Protein AF-A0A4S0JSN6-F1 (afdb_monomer)

Radius of gyration: 21.87 Å; Cα contacts (8 Å, |Δi|>4): 58; chains: 1; bounding box: 54×37×59 Å

Foldseek 3Di:
DDDDDDDPDDDDPPPVVVVVVVVVVVVVCVVVVVVPPVPDDDDDPDAQEEEDEEAPDDPVVVVVVVCCCVPPVRHHYHYQHADPDDPCGVVSPD

Secondary structure (DSSP, 8-state):
-------S----TTHHHHHHHHHHHHHHHHHTTTT-GGGPPPPPSS--EEEEEE-TT-HHHHHHHHHHHHH-TT-EEEEEE---SSTTHHHH--

Solvent-accessible surface area (backbone atoms only — not comparable to full-atom values): 6111 Å² total; per-residue (Å²): 134,89,82,82,87,82,80,92,78,88,74,68,89,58,56,65,57,54,51,50,54,49,52,54,51,49,53,50,44,48,74,71,47,73,72,43,71,86,76,57,74,84,79,68,96,71,77,59,66,46,80,46,77,38,48,83,83,50,68,65,55,55,52,51,53,52,50,39,53,73,76,45,66,83,49,44,71,46,79,45,68,22,55,84,63,68,93,66,14,72,81,49,71,124

Structure (mmCIF, N/CA/C/O backbone):
data_AF-A0A4S0JSN6-F1
#
_entry.id   AF-A0A4S0JSN6-F1
#
loop_
_atom_site.group_PDB
_atom_site.id
_atom_site.type_symbol
_atom_site.label_atom_id
_atom_site.label_alt_id
_atom_site.label_comp_id
_atom_site.label_asym_id
_atom_site.label_entity_id
_atom_site.label_seq_id
_atom_site.pdbx_PDB_ins_code
_atom_site.Cartn_x
_atom_site.Cartn_y
_atom_site.Cartn_z
_atom_site.occupancy
_atom_site.B_iso_or_equiv
_atom_site.auth_seq_id
_atom_site.auth_comp_id
_atom_site.auth_asym_id
_atom_site.auth_atom_id
_atom_site.pdbx_PDB_model_num
ATOM 1 N N . GLY A 1 1 ? 35.065 25.172 -42.742 1.00 48.53 1 GLY A N 1
ATOM 2 C CA . GLY A 1 1 ? 34.201 24.039 -43.101 1.00 48.53 1 GLY A CA 1
ATOM 3 C C . GLY A 1 1 ? 33.002 24.113 -42.202 1.00 48.53 1 GLY A C 1
ATOM 4 O O . GLY A 1 1 ? 33.189 24.053 -40.995 1.00 48.53 1 GLY A O 1
ATOM 5 N N . GLU A 1 2 ? 31.828 24.359 -42.765 1.00 36.06 2 GLU A N 1
ATOM 6 C CA . GLU A 1 2 ? 30.588 24.415 -41.995 1.00 36.06 2 GLU A CA 1
ATOM 7 C C . GLU A 1 2 ? 30.005 23.009 -41.900 1.00 36.06 2 GLU A C 1
ATOM 9 O O . GLU A 1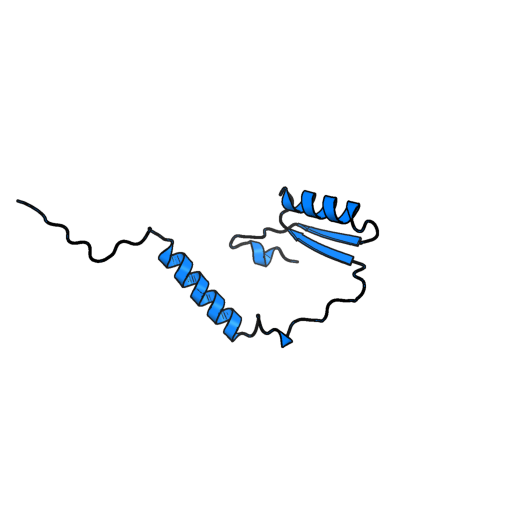 2 ? 29.785 22.348 -42.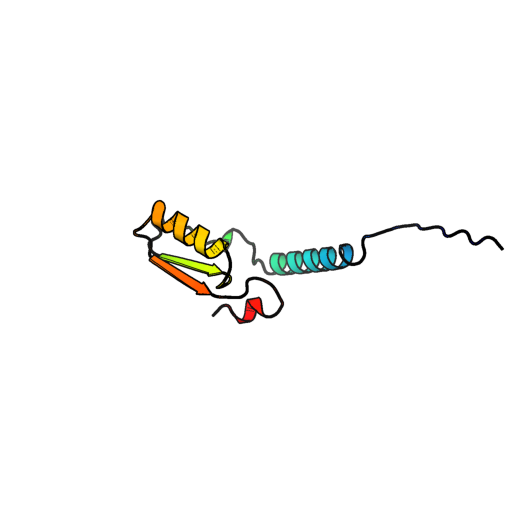913 1.00 36.06 2 GLU A O 1
ATOM 14 N N . TYR A 1 3 ? 29.808 22.542 -40.672 1.00 39.84 3 TYR A N 1
ATOM 15 C CA . TYR A 1 3 ? 29.034 21.342 -40.400 1.00 39.84 3 TYR A CA 1
ATOM 16 C C . TYR A 1 3 ? 27.603 21.773 -40.118 1.00 39.84 3 TYR A C 1
ATOM 18 O O . TYR A 1 3 ? 27.365 22.578 -39.218 1.00 39.84 3 TYR A O 1
ATOM 26 N N . GLN A 1 4 ? 26.657 21.221 -40.869 1.00 47.16 4 GLN A N 1
ATOM 27 C CA . GLN A 1 4 ? 25.239 21.386 -40.599 1.00 47.16 4 GLN A CA 1
ATOM 28 C C . GLN A 1 4 ? 24.729 20.084 -39.981 1.00 47.16 4 GLN A C 1
ATOM 30 O O . GLN A 1 4 ? 24.737 19.037 -40.625 1.00 47.16 4 GLN A O 1
ATOM 35 N N . MET A 1 5 ? 24.341 20.137 -38.706 1.00 55.41 5 MET A N 1
ATOM 36 C CA . MET A 1 5 ? 23.660 19.022 -38.050 1.00 55.41 5 MET A CA 1
ATOM 37 C C . MET A 1 5 ? 22.163 19.139 -38.330 1.00 55.41 5 MET A C 1
ATOM 39 O O . MET A 1 5 ? 21.540 20.137 -37.972 1.00 55.41 5 MET A O 1
ATOM 43 N N . VAL A 1 6 ? 21.600 18.118 -38.973 1.00 58.66 6 VAL A N 1
ATOM 44 C CA . VAL A 1 6 ? 20.154 17.945 -39.143 1.00 58.66 6 VAL A CA 1
ATOM 45 C C . VAL A 1 6 ? 19.707 16.922 -38.101 1.00 58.66 6 VAL A C 1
ATOM 47 O O . VAL A 1 6 ? 20.224 15.807 -38.067 1.00 58.66 6 VAL A O 1
ATOM 50 N N . LEU A 1 7 ? 18.818 17.334 -37.200 1.00 59.94 7 LEU A N 1
ATOM 51 C CA . LEU A 1 7 ? 18.251 16.492 -36.147 1.00 59.94 7 LEU A CA 1
ATOM 52 C C . LEU A 1 7 ? 16.808 16.155 -36.529 1.00 59.94 7 LEU A C 1
ATOM 54 O O . LEU A 1 7 ? 15.959 17.042 -36.517 1.00 59.94 7 LEU A O 1
ATOM 58 N N . ASP A 1 8 ? 16.538 14.888 -36.847 1.00 60.62 8 ASP A N 1
ATOM 59 C CA . ASP A 1 8 ? 15.196 14.436 -37.249 1.00 60.62 8 ASP A CA 1
ATOM 60 C C . ASP A 1 8 ? 14.267 14.165 -36.049 1.00 60.62 8 ASP A C 1
ATOM 62 O O . ASP A 1 8 ? 13.048 14.252 -36.181 1.00 60.62 8 ASP A O 1
ATOM 66 N N . HIS A 1 9 ? 14.817 13.859 -34.863 1.00 55.28 9 HIS A N 1
ATOM 67 C CA . HIS A 1 9 ? 14.040 13.647 -33.636 1.00 55.28 9 HIS A CA 1
ATOM 68 C C . HIS A 1 9 ? 14.897 13.880 -32.384 1.00 55.28 9 HIS A C 1
ATOM 70 O O . HIS A 1 9 ? 16.007 13.360 -32.272 1.00 55.28 9 HIS A O 1
ATOM 76 N N . MET A 1 10 ? 14.367 14.632 -31.417 1.00 60.22 10 MET A N 1
ATOM 77 C CA . MET A 1 10 ? 14.900 14.719 -30.052 1.00 60.22 10 MET A CA 1
ATOM 78 C C . MET A 1 10 ? 13.918 14.050 -29.085 1.00 60.22 10 MET A C 1
ATOM 80 O O . MET A 1 10 ? 12.728 14.344 -29.135 1.00 60.22 10 MET A O 1
ATOM 84 N N . GLU A 1 11 ? 14.405 13.158 -28.228 1.00 58.56 11 GLU A N 1
ATOM 85 C CA . GLU A 1 11 ? 13.687 12.658 -27.047 1.00 58.56 11 GLU A CA 1
ATOM 86 C C . GLU A 1 11 ? 14.529 12.954 -25.804 1.00 58.56 11 GLU A C 1
ATOM 88 O O . GLU A 1 11 ? 15.764 12.938 -25.865 1.00 58.56 11 GLU A O 1
ATOM 93 N N . GLU A 1 12 ? 13.874 13.209 -24.670 1.00 57.91 12 GLU A N 1
ATOM 94 C CA . GLU A 1 12 ? 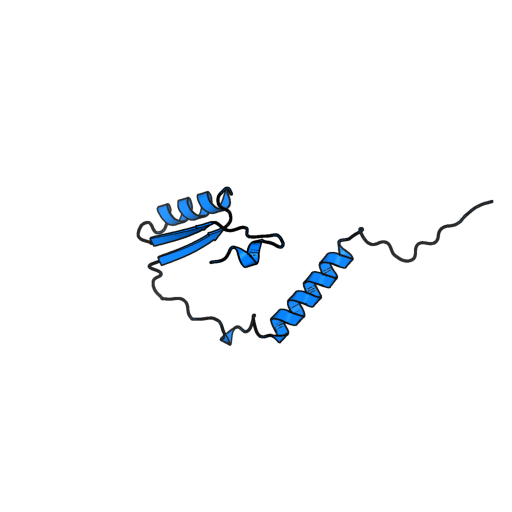14.568 13.320 -23.389 1.00 57.91 12 GLU A CA 1
ATOM 95 C C . GLU A 1 12 ? 15.240 11.984 -23.049 1.00 57.91 12 GLU A C 1
ATOM 97 O O . GLU A 1 12 ? 14.621 10.915 -23.064 1.00 57.91 12 GLU A O 1
ATOM 102 N N . ALA A 1 13 ? 16.547 12.038 -22.784 1.00 58.47 13 ALA A N 1
ATOM 103 C CA . ALA A 1 13 ? 17.363 10.852 -22.582 1.00 58.47 13 ALA A CA 1
ATOM 104 C C . ALA A 1 13 ? 16.795 9.976 -21.449 1.00 58.47 13 ALA A C 1
ATOM 106 O O . ALA A 1 13 ? 16.813 10.351 -20.281 1.00 58.47 13 ALA A O 1
ATOM 107 N N . GLY A 1 14 ? 16.321 8.780 -21.803 1.00 61.97 14 GLY A N 1
ATOM 108 C CA . GLY A 1 14 ? 15.901 7.747 -20.852 1.00 61.97 14 GLY A CA 1
ATOM 109 C C . GLY A 1 14 ? 14.400 7.681 -20.559 1.00 61.97 14 GLY A C 1
ATOM 110 O O . GLY A 1 14 ? 13.923 6.590 -20.239 1.00 61.97 14 GLY A O 1
ATOM 111 N N . GLU A 1 15 ? 13.628 8.757 -20.744 1.00 70.44 15 GLU A N 1
ATOM 112 C CA . GLU A 1 15 ? 12.183 8.722 -20.467 1.00 70.44 15 GLU A CA 1
ATOM 113 C C . GLU A 1 15 ? 11.442 7.818 -21.463 1.00 70.44 15 GLU A C 1
ATOM 115 O O . GLU A 1 15 ? 10.650 6.965 -21.056 1.00 70.44 15 GLU A O 1
ATOM 120 N N . GLY A 1 16 ? 11.783 7.896 -22.754 1.00 80.75 16 GLY A N 1
ATOM 121 C CA . GLY A 1 16 ? 11.215 7.020 -23.785 1.00 80.75 16 GLY A CA 1
ATOM 122 C C . GLY A 1 16 ? 11.544 5.535 -23.570 1.00 80.75 16 GLY A C 1
ATOM 123 O O . GLY A 1 16 ? 10.717 4.659 -23.827 1.00 80.75 16 GLY A O 1
ATOM 124 N N . ALA A 1 17 ? 12.731 5.214 -23.043 1.00 83.56 17 ALA A N 1
ATOM 125 C CA . ALA A 1 17 ? 13.113 3.833 -22.728 1.00 83.56 17 ALA A CA 1
ATOM 126 C C . ALA A 1 17 ? 12.347 3.288 -21.511 1.00 83.56 17 ALA A C 1
ATOM 128 O O . ALA A 1 17 ? 11.811 2.181 -21.571 1.00 83.56 17 ALA A O 1
ATOM 129 N N . LEU A 1 18 ? 12.243 4.077 -20.437 1.00 83.50 18 LEU A N 1
ATOM 130 C CA . LEU A 1 18 ? 11.472 3.713 -19.245 1.00 83.50 18 LEU A CA 1
ATOM 131 C C . LEU A 1 18 ? 9.980 3.582 -19.557 1.00 83.50 18 LEU A C 1
ATOM 133 O O . LEU A 1 18 ? 9.342 2.630 -19.110 1.00 83.50 18 LEU A O 1
ATOM 137 N N . ARG A 1 19 ? 9.432 4.497 -20.363 1.00 87.31 19 ARG A N 1
ATOM 138 C CA . ARG A 1 19 ? 8.039 4.447 -20.810 1.00 87.31 19 ARG A CA 1
ATOM 139 C C . ARG A 1 19 ? 7.757 3.179 -21.607 1.00 87.31 19 ARG A C 1
ATOM 141 O O . ARG A 1 19 ? 6.782 2.499 -21.305 1.00 87.31 19 ARG A O 1
ATOM 148 N N . ARG A 1 20 ? 8.613 2.832 -22.574 1.00 89.62 20 ARG A N 1
ATOM 149 C CA . ARG A 1 20 ? 8.467 1.591 -23.355 1.00 89.62 20 ARG A CA 1
ATOM 150 C C . ARG A 1 20 ? 8.505 0.350 -22.466 1.00 89.62 20 ARG A C 1
ATOM 152 O O . ARG A 1 20 ? 7.593 -0.464 -22.544 1.00 89.62 20 ARG A O 1
ATOM 159 N N . ALA A 1 21 ? 9.485 0.253 -21.566 1.00 89.88 21 ALA A N 1
ATOM 160 C CA . ALA A 1 21 ? 9.582 -0.866 -20.629 1.00 89.88 21 ALA A CA 1
ATOM 161 C C . ALA A 1 21 ? 8.350 -0.974 -19.708 1.00 89.88 21 ALA A C 1
ATOM 163 O O . ALA A 1 21 ? 7.892 -2.074 -19.399 1.00 89.88 21 ALA A O 1
ATOM 164 N N . PHE A 1 22 ? 7.793 0.163 -19.282 1.00 90.50 22 PHE A N 1
ATOM 165 C CA . PHE A 1 22 ? 6.567 0.204 -18.488 1.00 90.50 22 PHE A CA 1
ATOM 166 C C . PHE A 1 22 ? 5.348 -0.303 -19.271 1.00 90.50 22 PHE A C 1
ATOM 168 O O . PHE A 1 22 ? 4.607 -1.135 -18.749 1.00 90.50 22 PHE A O 1
ATOM 175 N N . GLU A 1 23 ? 5.145 0.161 -20.507 1.00 95.19 23 GLU A N 1
ATOM 176 C CA . GLU A 1 23 ? 4.022 -0.285 -21.344 1.00 95.19 23 GLU A CA 1
ATOM 177 C C . GLU A 1 23 ? 4.134 -1.778 -21.697 1.00 95.19 23 GLU A C 1
ATOM 179 O O . GLU A 1 23 ? 3.142 -2.500 -21.609 1.00 95.19 23 GLU A O 1
ATOM 184 N N . GLU A 1 24 ? 5.337 -2.277 -22.003 1.00 95.81 24 GLU A N 1
ATOM 185 C CA . GLU A 1 24 ? 5.585 -3.709 -22.233 1.00 95.81 24 GLU A CA 1
ATOM 186 C C . GLU A 1 24 ? 5.258 -4.555 -20.994 1.00 95.81 24 GLU A C 1
ATOM 188 O O . GLU A 1 24 ? 4.566 -5.573 -21.090 1.00 95.81 24 GLU A O 1
ATOM 193 N N . LEU A 1 25 ? 5.713 -4.125 -19.811 1.00 94.00 25 LEU A N 1
ATOM 194 C CA . LEU A 1 25 ? 5.405 -4.803 -18.554 1.00 94.00 25 LEU A CA 1
ATOM 195 C C . LEU A 1 25 ? 3.900 -4.799 -18.278 1.00 94.00 25 LEU A C 1
ATOM 197 O O . LEU A 1 25 ? 3.340 -5.831 -17.910 1.00 94.00 25 LEU A O 1
ATOM 201 N N . LYS A 1 26 ? 3.241 -3.654 -18.462 1.00 95.12 26 LYS A N 1
ATOM 202 C CA . LYS A 1 26 ? 1.800 -3.513 -18.261 1.00 95.12 26 LYS A CA 1
ATOM 203 C C . LYS A 1 26 ? 1.025 -4.454 -19.181 1.00 95.12 26 LYS A C 1
ATOM 205 O O . LYS A 1 26 ? 0.186 -5.199 -18.682 1.00 95.12 26 LYS A O 1
ATOM 210 N N . ALA A 1 27 ? 1.350 -4.476 -20.474 1.00 96.31 27 ALA A N 1
ATOM 211 C CA . ALA A 1 27 ? 0.714 -5.358 -21.449 1.00 96.31 27 ALA A CA 1
ATOM 212 C C . ALA A 1 27 ? 0.901 -6.839 -21.090 1.00 96.31 27 ALA A C 1
ATOM 214 O O . ALA A 1 27 ? -0.044 -7.621 -21.182 1.00 96.31 27 ALA A O 1
ATOM 215 N N . ARG A 1 28 ? 2.092 -7.229 -20.613 1.00 97.50 28 ARG A N 1
ATOM 216 C CA . ARG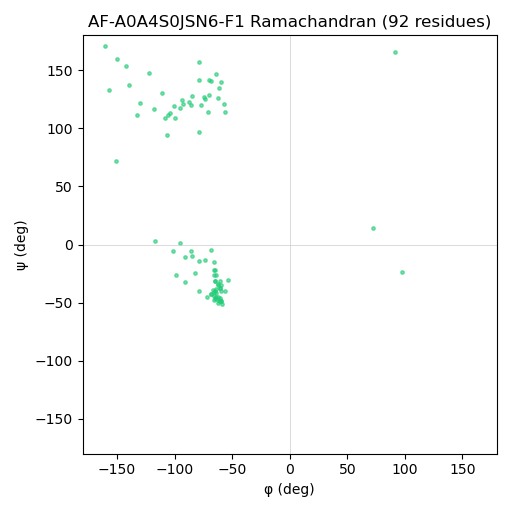 A 1 28 ? 2.344 -8.597 -20.141 1.00 97.50 28 ARG A CA 1
ATOM 217 C C . ARG A 1 28 ? 1.470 -8.962 -18.938 1.00 97.50 28 ARG A C 1
ATOM 219 O O . ARG A 1 28 ? 0.810 -9.994 -18.966 1.00 97.50 28 ARG A O 1
ATOM 226 N N . LEU A 1 29 ? 1.432 -8.116 -17.907 1.00 95.44 29 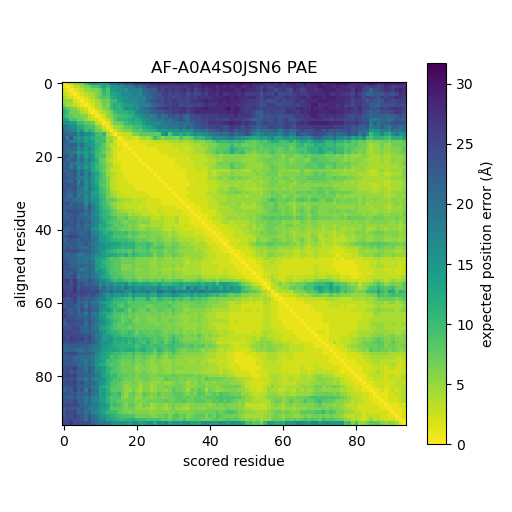LEU A N 1
ATOM 227 C CA . LEU A 1 29 ? 0.627 -8.365 -16.700 1.00 95.44 29 LEU A CA 1
ATOM 228 C C . LEU A 1 29 ? -0.883 -8.361 -17.003 1.00 95.44 29 LEU A C 1
ATOM 230 O O . LEU A 1 29 ? -1.651 -9.085 -16.369 1.00 95.44 29 LEU A O 1
ATOM 234 N N . GLU A 1 30 ? -1.313 -7.569 -17.986 1.00 95.56 30 GLU A N 1
ATOM 235 C CA . GLU A 1 30 ? -2.686 -7.567 -18.488 1.00 95.56 30 GLU A CA 1
ATOM 236 C C . GLU A 1 30 ? -3.021 -8.863 -19.236 1.00 95.56 30 GLU A C 1
ATOM 238 O O . GLU A 1 30 ? -4.066 -9.455 -18.977 1.00 95.56 30 GLU A O 1
ATOM 243 N N . ALA A 1 31 ? -2.110 -9.364 -20.077 1.00 96.38 31 ALA A N 1
ATOM 244 C CA . ALA A 1 31 ? -2.249 -10.656 -20.751 1.00 96.38 31 ALA A CA 1
ATOM 245 C C . ALA A 1 31 ? -2.246 -11.849 -19.775 1.00 96.38 31 ALA A C 1
ATOM 247 O O . ALA A 1 31 ? -2.939 -12.836 -20.006 1.00 96.38 31 ALA A O 1
ATOM 248 N N . GLU A 1 32 ? -1.529 -11.745 -18.651 1.00 96.19 32 GLU A N 1
ATOM 249 C CA . GLU A 1 32 ? -1.619 -12.689 -17.525 1.00 96.19 32 GLU A CA 1
ATOM 250 C C . GLU A 1 32 ? -2.974 -12.608 -16.784 1.00 96.19 32 GLU A C 1
ATOM 252 O O . GLU A 1 32 ? -3.234 -13.377 -15.856 1.00 96.19 32 GLU A O 1
ATOM 257 N N . GLY A 1 33 ? -3.851 -11.672 -17.163 1.00 94.69 33 GLY A N 1
ATOM 258 C CA . GLY A 1 33 ? -5.161 -11.460 -16.554 1.00 94.69 33 GLY A CA 1
ATOM 259 C C . GLY A 1 33 ? -5.077 -10.839 -15.163 1.00 94.69 33 GLY A C 1
ATOM 260 O O . GLY A 1 33 ? -6.061 -10.851 -14.421 1.00 94.69 33 GLY A O 1
ATOM 261 N N . LEU A 1 34 ? -3.922 -10.290 -14.761 1.00 93.31 34 LEU A N 1
ATOM 262 C CA . LEU A 1 34 ? -3.736 -9.840 -13.383 1.00 93.31 34 LEU A CA 1
ATOM 263 C C . LEU A 1 34 ? -4.644 -8.663 -13.013 1.00 93.31 34 LEU A C 1
ATOM 265 O O . LEU A 1 34 ? -5.008 -8.524 -11.843 1.00 93.31 34 LEU A O 1
ATOM 269 N N . PHE A 1 35 ? -5.050 -7.876 -14.008 1.00 93.94 35 PHE A N 1
ATOM 270 C CA . PHE A 1 35 ? -5.934 -6.723 -13.858 1.00 93.94 35 PHE A CA 1
ATOM 271 C C . PHE A 1 35 ? -7.414 -7.028 -14.114 1.00 93.94 35 PHE A C 1
ATOM 273 O O . PHE A 1 35 ? -8.230 -6.111 -14.008 1.00 93.94 35 PHE A O 1
ATOM 280 N N . ASP A 1 36 ? -7.773 -8.283 -14.413 1.00 94.75 36 ASP A N 1
ATOM 281 C CA . ASP A 1 36 ? -9.155 -8.666 -14.703 1.00 94.75 36 ASP A CA 1
ATOM 282 C C . ASP A 1 36 ? -10.083 -8.288 -13.526 1.00 94.75 36 ASP A C 1
ATOM 284 O O . ASP A 1 36 ? -9.887 -8.768 -12.398 1.00 94.75 36 ASP A O 1
ATOM 288 N N . PRO A 1 37 ? -11.109 -7.440 -13.753 1.00 93.06 37 PRO A N 1
ATOM 289 C CA . PRO A 1 37 ? -12.096 -7.097 -12.739 1.00 93.06 37 PRO A CA 1
ATOM 290 C C . PRO A 1 37 ? -12.769 -8.316 -12.100 1.00 93.06 37 PRO A C 1
ATOM 292 O O . PRO A 1 37 ? -13.107 -8.252 -10.919 1.00 93.06 37 PRO A O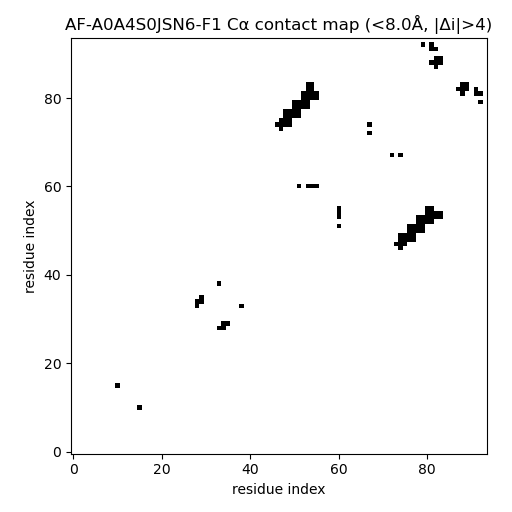 1
ATOM 295 N N . ALA A 1 38 ? -12.919 -9.427 -12.828 1.00 93.94 38 ALA A N 1
ATOM 296 C CA . ALA A 1 38 ? -13.498 -10.666 -12.316 1.00 93.94 38 ALA A CA 1
ATOM 297 C C . ALA A 1 38 ? -12.648 -11.320 -11.211 1.00 93.94 38 ALA A C 1
ATOM 299 O O . ALA A 1 38 ? -13.177 -12.067 -10.390 1.00 93.94 38 ALA A O 1
ATOM 300 N N . ARG A 1 39 ? -11.344 -11.010 -11.129 1.00 93.31 39 ARG A N 1
ATOM 301 C CA . ARG A 1 39 ? -10.467 -11.461 -10.031 1.00 93.31 39 ARG A CA 1
ATOM 302 C C . ARG A 1 39 ? -10.646 -10.642 -8.755 1.00 93.31 39 ARG A C 1
ATOM 304 O O . ARG A 1 39 ? -10.162 -11.051 -7.696 1.00 93.31 39 ARG A O 1
ATOM 311 N N . LYS A 1 40 ? -11.303 -9.477 -8.820 1.00 92.31 40 LYS A N 1
ATOM 312 C CA . LYS A 1 40 ? -11.529 -8.650 -7.633 1.00 92.31 40 LYS A CA 1
ATOM 313 C C . LYS A 1 40 ? -12.542 -9.325 -6.722 1.00 92.31 40 LYS A C 1
ATOM 315 O O . LYS A 1 40 ? -13.646 -9.682 -7.121 1.00 92.31 40 LYS A O 1
ATOM 320 N N . ARG A 1 41 ? -12.167 -9.453 -5.454 1.00 92.12 41 ARG A N 1
ATOM 321 C CA . ARG A 1 41 ? -13.071 -9.920 -4.405 1.00 92.12 41 ARG A CA 1
ATOM 322 C C . ARG A 1 41 ? -13.987 -8.768 -3.982 1.00 92.12 41 ARG A C 1
ATOM 324 O O . ARG A 1 41 ? -13.503 -7.636 -3.885 1.00 92.12 41 ARG A O 1
ATOM 331 N N . PRO A 1 42 ? -15.275 -9.027 -3.703 1.00 91.94 42 PRO A N 1
ATOM 332 C CA . PRO A 1 42 ? -16.146 -8.011 -3.131 1.00 91.94 42 PRO A CA 1
ATOM 333 C C . PRO A 1 42 ? -15.584 -7.556 -1.783 1.00 91.94 42 PRO A C 1
ATOM 335 O O . PRO A 1 42 ? -15.079 -8.365 -0.998 1.00 91.94 42 PRO A O 1
ATOM 338 N N . LEU A 1 43 ? -15.665 -6.253 -1.521 1.00 90.88 43 LEU A N 1
ATOM 339 C CA . LEU A 1 43 ? -15.276 -5.712 -0.225 1.00 90.88 43 LEU A CA 1
ATOM 340 C C . LEU A 1 43 ? -16.300 -6.142 0.835 1.00 90.88 43 LEU A C 1
ATOM 342 O O . LEU A 1 43 ? -17.501 -6.168 0.548 1.00 90.88 43 LEU A O 1
ATOM 346 N N . PRO A 1 44 ? -15.857 -6.477 2.058 1.00 91.69 44 PRO A N 1
ATOM 347 C CA . PRO A 1 44 ? -16.781 -6.755 3.145 1.00 91.69 44 PRO A CA 1
ATOM 348 C C . PRO A 1 44 ? -17.585 -5.492 3.477 1.00 91.69 44 PRO A C 1
ATOM 350 O O . PRO A 1 44 ? -17.061 -4.381 3.416 1.00 91.69 44 PRO A O 1
ATOM 353 N N . ALA A 1 45 ? -18.845 -5.666 3.884 1.00 91.69 45 ALA A N 1
ATOM 354 C CA . ALA A 1 45 ? -19.705 -4.547 4.280 1.00 91.69 45 ALA A CA 1
ATOM 355 C C . ALA A 1 45 ? -19.134 -3.758 5.473 1.00 91.69 45 ALA A C 1
ATOM 357 O O . ALA A 1 45 ? -19.322 -2.549 5.565 1.00 91.69 45 ALA A O 1
ATOM 358 N N . HIS A 1 46 ? -18.412 -4.447 6.364 1.00 90.88 46 HIS A N 1
ATOM 359 C CA . HIS A 1 46 ? -17.731 -3.855 7.510 1.00 90.88 46 HIS A CA 1
ATOM 360 C C . HIS A 1 46 ? -16.303 -4.395 7.586 1.00 90.88 46 HIS A C 1
ATOM 362 O O . HIS A 1 46 ? -16.087 -5.577 7.857 1.00 90.88 46 HIS A O 1
ATOM 368 N N . VAL A 1 47 ? -15.325 -3.527 7.333 1.00 92.38 47 VAL A N 1
ATOM 369 C CA . VAL A 1 47 ? -13.903 -3.857 7.480 1.00 92.38 47 VAL A CA 1
ATOM 370 C C . VAL A 1 47 ? -13.562 -3.834 8.969 1.00 92.38 47 VAL A C 1
ATOM 372 O O . VAL A 1 47 ? -13.724 -2.805 9.611 1.00 92.38 47 VAL A O 1
ATOM 375 N N . GLN A 1 48 ? -13.106 -4.955 9.523 1.00 92.81 48 GLN A N 1
ATOM 376 C CA . GLN A 1 48 ? -12.674 -5.029 10.931 1.00 92.81 48 GLN A CA 1
ATOM 377 C C . GLN A 1 48 ? -11.157 -4.921 11.082 1.00 92.81 48 GLN A C 1
ATOM 379 O O . GLN A 1 48 ? -10.665 -4.462 12.108 1.00 92.81 48 GLN A O 1
ATOM 384 N N . ARG A 1 49 ? -10.424 -5.308 10.035 1.00 94.56 49 ARG A N 1
ATOM 385 C CA . ARG A 1 49 ? -8.969 -5.317 10.009 1.00 94.56 49 ARG A CA 1
ATOM 386 C C . ARG A 1 49 ? -8.455 -4.841 8.657 1.00 94.56 49 ARG A C 1
ATOM 388 O O . ARG A 1 49 ? -8.991 -5.235 7.620 1.00 94.56 49 ARG A O 1
ATOM 395 N N . LEU A 1 50 ? -7.428 -4.000 8.677 1.00 93.94 50 LEU A N 1
ATOM 396 C CA . LEU A 1 50 ? -6.782 -3.435 7.500 1.00 93.94 50 LEU A CA 1
ATOM 397 C C . LEU A 1 50 ? -5.268 -3.619 7.599 1.00 93.94 50 LEU A C 1
ATOM 399 O O . LEU A 1 50 ? -4.632 -3.097 8.508 1.00 93.94 50 LEU A O 1
ATOM 403 N N . ALA A 1 51 ? -4.684 -4.298 6.619 1.00 93.44 51 ALA A N 1
ATOM 404 C CA . ALA A 1 51 ? -3.239 -4.338 6.455 1.00 93.44 51 ALA A CA 1
ATOM 405 C C . ALA A 1 51 ? -2.765 -3.116 5.652 1.00 93.44 51 ALA A C 1
ATOM 407 O O . ALA A 1 51 ? -3.263 -2.850 4.556 1.00 93.44 51 ALA A O 1
ATOM 408 N N . VAL A 1 52 ? -1.792 -2.381 6.185 1.00 92.06 52 VAL A N 1
ATOM 409 C CA . VAL A 1 52 ? -1.110 -1.264 5.531 1.00 92.06 52 VAL A CA 1
ATOM 410 C C . VAL A 1 52 ? 0.302 -1.718 5.185 1.00 92.06 52 VAL A C 1
ATOM 412 O O . VAL A 1 52 ? 1.149 -1.880 6.057 1.00 92.06 52 VAL A O 1
ATOM 415 N N . ILE A 1 53 ? 0.551 -1.918 3.894 1.00 91.19 53 ILE A N 1
ATOM 416 C CA . ILE A 1 53 ? 1.852 -2.321 3.355 1.00 91.19 53 ILE A CA 1
ATOM 417 C C . ILE A 1 53 ? 2.531 -1.061 2.816 1.00 91.19 53 ILE A C 1
ATOM 419 O O . ILE A 1 53 ? 2.063 -0.475 1.840 1.00 91.19 53 ILE A O 1
ATOM 423 N N . THR A 1 54 ? 3.579 -0.578 3.482 1.00 90.25 54 THR A N 1
ATOM 424 C CA . THR A 1 54 ? 4.204 0.714 3.144 1.00 90.25 54 THR A CA 1
ATOM 425 C C . THR A 1 54 ? 5.625 0.825 3.687 1.00 90.25 54 THR A C 1
ATOM 427 O O . THR A 1 54 ? 6.053 -0.008 4.481 1.00 90.25 54 THR A O 1
ATOM 430 N N . SER A 1 55 ? 6.365 1.865 3.296 1.00 86.56 55 SER A N 1
ATOM 431 C CA . SER A 1 55 ? 7.711 2.086 3.823 1.00 86.56 55 SER A CA 1
ATOM 432 C C . SER A 1 55 ? 7.683 2.470 5.312 1.00 86.56 55 SER A C 1
ATOM 434 O O . SER A 1 55 ? 6.827 3.251 5.7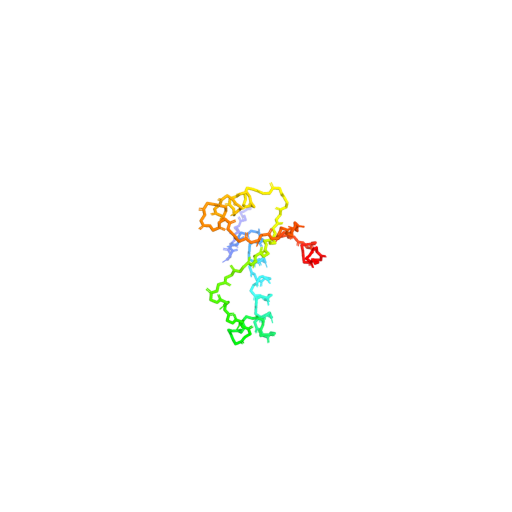41 1.00 86.56 55 SER A O 1
ATOM 436 N N . PRO A 1 56 ? 8.632 1.964 6.124 1.00 73.94 56 PRO A N 1
ATOM 437 C CA . PRO A 1 56 ? 8.616 2.146 7.580 1.00 73.94 56 PRO A CA 1
ATOM 438 C C . PRO A 1 56 ? 8.808 3.597 8.044 1.00 73.94 56 PRO A C 1
ATOM 440 O O . PRO A 1 56 ? 8.463 3.932 9.174 1.00 73.94 56 PRO A O 1
ATOM 443 N N . THR A 1 57 ? 9.388 4.462 7.210 1.00 73.69 57 THR A N 1
ATOM 444 C CA . THR A 1 57 ? 9.879 5.787 7.626 1.00 73.69 57 THR A CA 1
ATOM 445 C C . THR A 1 57 ? 9.174 6.965 6.948 1.00 73.69 57 THR A C 1
ATOM 447 O O . THR A 1 57 ? 9.534 8.114 7.200 1.00 73.69 57 THR A O 1
ATOM 450 N N . GLY A 1 58 ? 8.162 6.721 6.108 1.00 74.56 58 GLY A N 1
ATOM 451 C CA . GLY A 1 58 ? 7.486 7.770 5.337 1.00 74.56 58 GLY A CA 1
ATOM 452 C C . GLY A 1 58 ? 6.454 8.593 6.123 1.00 74.56 58 GLY A C 1
ATOM 453 O O . GLY A 1 58 ? 5.865 8.127 7.094 1.00 74.56 58 GLY A O 1
ATOM 454 N N . ALA A 1 59 ? 6.158 9.813 5.660 1.00 80.06 59 ALA A N 1
ATOM 455 C CA . ALA A 1 59 ? 5.018 10.594 6.164 1.00 80.06 59 ALA A CA 1
ATOM 456 C C . ALA A 1 59 ? 3.674 9.887 5.897 1.00 80.06 59 ALA A C 1
ATOM 458 O O . ALA A 1 59 ? 2.786 9.893 6.744 1.00 80.06 59 ALA A O 1
ATOM 459 N N . ALA A 1 60 ? 3.579 9.167 4.774 1.00 84.25 60 ALA A N 1
ATOM 460 C CA . ALA A 1 60 ? 2.363 8.481 4.349 1.00 84.25 60 ALA A CA 1
ATOM 461 C C . ALA A 1 60 ? 1.815 7.487 5.389 1.00 84.25 60 ALA A C 1
ATOM 463 O O . ALA A 1 60 ? 0.605 7.434 5.592 1.00 84.25 60 ALA A O 1
ATOM 464 N N . VAL A 1 61 ? 2.671 6.722 6.087 1.00 88.88 61 VAL A N 1
ATOM 465 C CA . VAL A 1 61 ? 2.183 5.798 7.129 1.00 88.88 61 VAL A CA 1
ATOM 466 C C . VAL A 1 61 ? 1.580 6.559 8.309 1.00 88.88 61 VAL A C 1
ATOM 468 O O . VAL A 1 61 ? 0.535 6.169 8.825 1.00 88.88 61 VAL A O 1
ATOM 471 N N . ARG A 1 62 ? 2.187 7.683 8.704 1.00 89.00 62 ARG A N 1
ATOM 472 C CA . ARG A 1 62 ? 1.683 8.521 9.801 1.00 89.00 62 ARG A CA 1
ATOM 473 C C . ARG A 1 62 ? 0.338 9.140 9.439 1.00 89.00 62 ARG A C 1
ATOM 475 O O . ARG A 1 62 ? -0.564 9.136 10.273 1.00 89.00 62 ARG A O 1
ATOM 482 N N . ASP A 1 63 ? 0.193 9.598 8.200 1.00 91.31 63 ASP A N 1
ATOM 483 C CA . ASP A 1 63 ? -1.051 10.183 7.700 1.00 91.31 63 ASP A CA 1
ATOM 484 C C . ASP A 1 63 ? -2.181 9.151 7.675 1.00 91.31 63 ASP A C 1
ATOM 486 O O . ASP A 1 63 ? -3.271 9.416 8.185 1.00 91.31 63 ASP A O 1
ATOM 490 N N . VAL A 1 64 ? -1.911 7.946 7.158 1.00 91.88 64 VAL A N 1
ATOM 491 C CA . VAL A 1 64 ? -2.880 6.841 7.145 1.00 91.88 64 VAL A CA 1
ATOM 492 C C . VAL A 1 64 ? -3.326 6.501 8.566 1.00 91.88 64 VAL A C 1
ATOM 494 O O . VAL A 1 64 ? -4.525 6.496 8.843 1.00 91.88 64 VAL A O 1
ATOM 497 N N . LEU A 1 65 ? -2.386 6.282 9.489 1.00 91.25 65 LEU A N 1
ATOM 498 C CA . LEU A 1 65 ? -2.711 5.929 10.873 1.00 91.25 65 LEU A CA 1
ATOM 499 C C . LEU A 1 65 ? -3.460 7.056 11.602 1.00 91.25 65 LEU A C 1
ATOM 501 O O . LEU A 1 65 ? -4.410 6.785 12.334 1.00 91.25 65 LEU A O 1
ATOM 505 N N . SER A 1 66 ? -3.094 8.320 11.365 1.00 93.50 66 SER A N 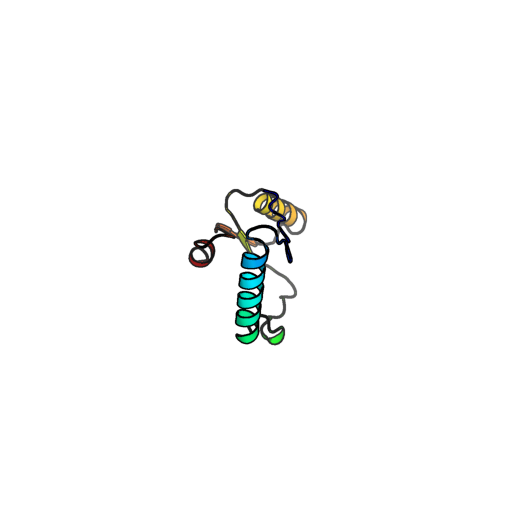1
ATOM 506 C CA . SER A 1 66 ? -3.782 9.480 11.946 1.00 93.50 66 SER A CA 1
ATOM 507 C C . SER A 1 66 ? -5.227 9.598 11.451 1.00 93.50 66 SER A C 1
ATOM 509 O O . SER A 1 66 ? -6.155 9.782 12.246 1.00 93.50 66 SER A O 1
ATOM 511 N N . VAL A 1 67 ? -5.447 9.444 10.141 1.00 94.75 67 VAL A N 1
ATOM 512 C CA . VAL A 1 67 ? -6.786 9.503 9.543 1.00 94.75 67 VAL A CA 1
ATOM 513 C C . VAL A 1 67 ? -7.653 8.345 10.028 1.00 94.75 67 VAL A C 1
ATOM 515 O O . VAL A 1 67 ? -8.810 8.578 10.389 1.00 94.75 67 VAL A O 1
ATOM 518 N N . LEU A 1 68 ? -7.113 7.123 10.067 1.00 93.69 68 LEU A N 1
ATOM 519 C CA . LEU A 1 68 ? -7.836 5.942 10.540 1.00 93.69 68 LEU A CA 1
ATOM 520 C C . LEU A 1 68 ? -8.191 6.062 12.023 1.00 93.69 68 LEU A C 1
ATOM 522 O O . LEU A 1 68 ? -9.354 5.880 12.370 1.00 93.69 68 LEU A O 1
ATOM 526 N N . GLY A 1 69 ? -7.253 6.488 12.873 1.00 93.88 69 GLY A N 1
ATOM 527 C CA . GLY A 1 69 ? -7.521 6.711 14.295 1.00 93.88 69 GLY A CA 1
ATOM 528 C C . GLY A 1 69 ? -8.619 7.749 14.545 1.00 93.88 69 GLY A C 1
ATOM 529 O O . GLY A 1 69 ? -9.424 7.592 15.459 1.00 93.88 69 GLY A O 1
ATOM 530 N N . ARG A 1 70 ? -8.714 8.789 13.704 1.00 95.88 70 ARG A N 1
ATOM 531 C CA . ARG A 1 70 ? -9.767 9.810 13.824 1.00 95.88 70 ARG A CA 1
ATOM 532 C C . ARG A 1 70 ? -11.117 9.358 13.265 1.00 95.88 70 ARG A C 1
ATOM 534 O O . ARG A 1 70 ? -12.151 9.729 13.811 1.00 95.88 70 ARG A O 1
ATOM 541 N N . ARG A 1 71 ? -11.129 8.653 12.129 1.00 94.00 71 ARG A N 1
ATOM 542 C CA . ARG A 1 71 ? -12.366 8.317 11.400 1.00 94.00 71 ARG A CA 1
ATOM 543 C C . ARG A 1 71 ? -12.969 6.982 11.809 1.00 94.00 71 ARG A C 1
ATOM 545 O O . ARG A 1 71 ? -14.186 6.845 11.742 1.00 94.00 71 ARG A O 1
ATOM 552 N N . PHE A 1 72 ? -12.146 6.012 12.191 1.00 92.81 72 PHE A N 1
ATOM 553 C CA . PHE A 1 72 ? -12.603 4.677 12.545 1.00 92.81 72 PHE A CA 1
ATOM 554 C C . PHE A 1 72 ? -11.674 4.011 13.579 1.00 92.81 72 PHE A C 1
ATOM 556 O O . PHE A 1 72 ? -10.943 3.078 13.253 1.00 92.81 72 PHE A O 1
ATOM 563 N N . PRO A 1 73 ? -11.698 4.474 14.843 1.00 90.56 73 PRO A N 1
ATOM 564 C CA . PRO A 1 73 ? -10.759 4.043 15.887 1.00 90.56 73 PRO A CA 1
ATOM 565 C C . PRO A 1 73 ? -10.873 2.567 16.298 1.00 90.56 73 PRO A C 1
ATOM 567 O O . PRO A 1 73 ? -9.981 2.060 16.967 1.00 90.56 73 PRO A O 1
ATOM 570 N N . LEU A 1 74 ? -11.963 1.884 15.930 1.00 92.19 74 LEU A N 1
ATOM 571 C CA . LEU A 1 74 ? -12.172 0.457 16.211 1.00 92.19 74 LEU A CA 1
ATOM 572 C C . LEU A 1 74 ? -11.544 -0.466 15.155 1.00 92.19 74 LEU A C 1
ATOM 574 O O . LEU A 1 74 ? -11.595 -1.681 15.311 1.00 92.19 74 LEU A O 1
ATOM 578 N N . LEU A 1 75 ? -11.000 0.091 14.070 1.00 94.75 75 LEU A N 1
ATOM 579 C CA . LEU A 1 75 ? -10.345 -0.683 13.024 1.00 94.75 75 LEU A CA 1
ATOM 580 C C . LEU A 1 75 ? -8.988 -1.192 13.513 1.00 94.75 75 LEU A C 1
ATOM 582 O O . LEU A 1 75 ? -8.120 -0.400 13.879 1.00 94.75 75 LEU A O 1
ATOM 586 N N . GLU A 1 76 ? -8.773 -2.501 13.442 1.00 95.00 76 GLU A N 1
ATOM 587 C CA . GLU A 1 76 ? -7.450 -3.078 13.664 1.00 95.00 76 GLU A CA 1
ATOM 588 C C . GLU A 1 76 ? -6.563 -2.808 12.445 1.00 95.00 76 GLU A C 1
ATOM 590 O O . GLU A 1 76 ? -6.946 -3.107 11.311 1.00 95.00 76 GLU A O 1
ATOM 595 N N . VAL A 1 77 ? -5.381 -2.230 12.663 1.00 93.94 77 VAL A N 1
ATOM 596 C CA . VAL A 1 77 ? -4.448 -1.904 11.580 1.00 93.94 77 VAL A CA 1
ATOM 597 C C . VAL A 1 77 ? -3.149 -2.674 11.759 1.00 93.94 77 VAL A C 1
ATOM 599 O O . VAL A 1 77 ? -2.415 -2.438 12.716 1.00 93.94 77 VAL A O 1
ATOM 602 N N . ASP A 1 78 ? -2.849 -3.545 10.799 1.00 93.19 78 ASP A N 1
ATOM 603 C CA . ASP A 1 78 ? -1.574 -4.253 10.722 1.00 93.19 78 ASP A CA 1
ATOM 604 C C . ASP A 1 78 ? -0.621 -3.453 9.831 1.00 93.19 78 ASP A C 1
ATOM 606 O O . ASP A 1 78 ? -0.920 -3.206 8.663 1.00 93.19 78 ASP A O 1
ATOM 610 N N . LEU A 1 79 ? 0.530 -3.035 10.356 1.00 90.00 79 LEU A N 1
ATOM 611 C CA . LEU A 1 79 ? 1.560 -2.368 9.560 1.00 90.00 79 LEU A CA 1
ATOM 612 C C . LEU A 1 79 ? 2.595 -3.395 9.094 1.00 90.00 79 LEU A C 1
ATOM 614 O O . LEU A 1 79 ? 3.299 -3.974 9.919 1.00 90.00 79 LEU A O 1
ATOM 618 N N . LEU A 1 80 ? 2.720 -3.568 7.779 1.00 90.88 80 LEU A N 1
ATOM 619 C CA . LEU A 1 80 ? 3.743 -4.400 7.150 1.00 90.88 80 LEU A CA 1
ATOM 620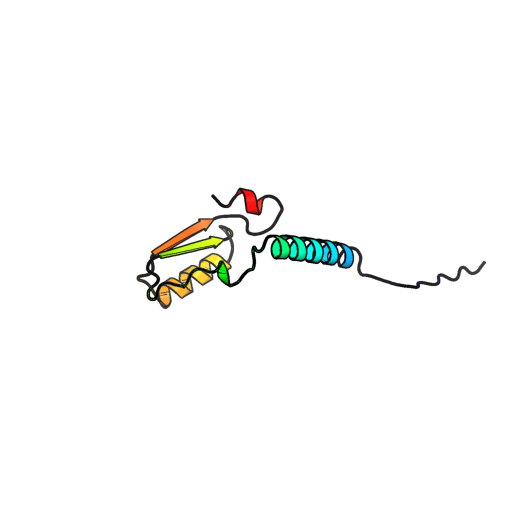 C C . LEU A 1 80 ? 4.786 -3.483 6.492 1.00 90.88 80 LEU A C 1
ATOM 622 O O . LEU A 1 80 ? 4.575 -3.006 5.370 1.00 90.88 80 LEU A O 1
ATOM 626 N N . PRO A 1 81 ? 5.887 -3.167 7.196 1.00 88.38 81 PRO A N 1
ATOM 627 C CA . PRO A 1 81 ? 6.911 -2.277 6.679 1.00 88.38 81 PRO A CA 1
ATOM 628 C C . PRO A 1 81 ? 7.695 -2.948 5.544 1.00 88.38 81 PRO A C 1
ATOM 630 O O . PRO A 1 81 ? 8.438 -3.896 5.774 1.00 88.38 81 PRO A O 1
ATOM 633 N N . THR A 1 82 ? 7.574 -2.420 4.328 1.00 89.75 82 THR A N 1
ATOM 634 C CA . THR A 1 82 ? 8.285 -2.906 3.136 1.00 89.75 82 THR A CA 1
ATOM 635 C C . THR A 1 82 ? 8.719 -1.750 2.247 1.00 89.75 82 THR A C 1
ATOM 637 O O . THR A 1 82 ? 8.086 -0.691 2.206 1.00 89.75 82 THR A O 1
ATOM 640 N N . LEU A 1 83 ? 9.780 -1.947 1.470 1.00 87.94 83 LEU A N 1
ATOM 641 C CA . LEU A 1 83 ? 10.028 -1.085 0.322 1.00 87.94 83 LEU A CA 1
ATOM 642 C C . LEU A 1 83 ? 8.858 -1.194 -0.668 1.00 87.94 83 LEU A C 1
ATOM 644 O O . LEU A 1 83 ? 8.392 -2.285 -0.983 1.00 87.94 83 LEU A O 1
ATOM 648 N N . VAL A 1 84 ? 8.392 -0.043 -1.156 1.00 87.19 84 VAL A N 1
ATOM 649 C CA . VAL A 1 84 ? 7.278 0.061 -2.122 1.00 87.19 84 VAL A CA 1
ATOM 650 C C . VAL A 1 84 ? 7.754 0.311 -3.555 1.00 87.19 84 VAL A C 1
ATOM 652 O O . VAL A 1 84 ? 6.954 0.344 -4.483 1.00 87.19 84 VAL A O 1
ATOM 655 N N . GLN A 1 85 ? 9.061 0.511 -3.736 1.00 83.75 85 GLN A N 1
ATOM 656 C CA . GLN A 1 85 ? 9.696 0.773 -5.023 1.00 83.75 85 GLN A CA 1
ATOM 657 C C . GLN A 1 85 ? 11.132 0.244 -5.042 1.00 83.75 85 GLN A C 1
ATOM 659 O O . GLN A 1 85 ? 11.755 0.072 -3.992 1.00 83.75 85 GLN A O 1
ATOM 664 N N . GLY A 1 86 ? 11.659 0.037 -6.246 1.00 85.62 86 GLY A N 1
ATOM 665 C CA . GLY A 1 86 ? 12.975 -0.558 -6.463 1.00 85.62 86 GLY A CA 1
ATOM 666 C C . GLY A 1 86 ? 12.916 -2.077 -6.625 1.00 85.62 86 GLY A C 1
ATOM 667 O O . GLY A 1 86 ? 11.915 -2.726 -6.327 1.00 85.62 86 GLY A O 1
ATOM 668 N N . SER A 1 87 ? 14.009 -2.650 -7.121 1.00 86.25 87 SER A N 1
ATOM 669 C CA . SER A 1 87 ? 14.105 -4.071 -7.483 1.00 86.25 87 SER A CA 1
ATOM 670 C C . SER A 1 87 ? 13.946 -5.029 -6.300 1.00 86.25 87 SER A C 1
ATOM 672 O O . SER A 1 87 ? 13.498 -6.157 -6.482 1.00 86.25 87 SER A O 1
ATOM 674 N N . SER A 1 88 ? 14.275 -4.587 -5.085 1.00 86.88 88 SER A N 1
ATOM 675 C CA . SER A 1 88 ? 14.141 -5.376 -3.858 1.00 86.88 88 SER A CA 1
ATOM 676 C C . SER A 1 88 ? 12.747 -5.320 -3.225 1.00 86.88 88 SER A C 1
ATOM 678 O O . SER A 1 88 ? 12.484 -6.099 -2.314 1.00 86.88 88 SER A O 1
ATOM 680 N N . ALA A 1 89 ? 11.849 -4.442 -3.691 1.00 87.25 89 ALA A N 1
ATOM 681 C CA . ALA A 1 89 ? 10.542 -4.222 -3.067 1.00 87.25 89 ALA A CA 1
ATOM 682 C C . ALA A 1 89 ? 9.661 -5.476 -3.064 1.00 87.25 89 ALA A C 1
ATOM 684 O O . ALA A 1 89 ? 9.141 -5.865 -2.024 1.00 87.25 89 ALA A O 1
ATOM 685 N N . ALA A 1 90 ? 9.535 -6.146 -4.212 1.00 87.12 90 ALA A N 1
ATOM 686 C CA . ALA A 1 90 ? 8.656 -7.307 -4.343 1.00 87.12 90 ALA A CA 1
ATOM 687 C C . ALA A 1 90 ? 9.050 -8.458 -3.400 1.00 87.12 90 ALA A C 1
ATOM 689 O O . ALA A 1 90 ? 8.182 -9.103 -2.826 1.00 87.12 90 ALA A O 1
ATOM 690 N N . ALA A 1 91 ? 10.353 -8.682 -3.202 1.00 89.06 91 ALA A N 1
ATOM 691 C CA . ALA A 1 91 ? 10.864 -9.754 -2.348 1.00 89.06 91 ALA A CA 1
ATOM 692 C C . ALA A 1 91 ? 10.691 -9.487 -0.841 1.00 89.06 91 ALA A C 1
ATOM 694 O O . ALA A 1 91 ? 10.878 -10.398 -0.041 1.00 89.06 91 ALA A O 1
ATOM 695 N N . GLN A 1 92 ? 10.367 -8.252 -0.448 1.00 86.62 92 GLN A N 1
ATOM 696 C CA . GLN A 1 92 ? 10.157 -7.876 0.953 1.00 86.62 92 GLN A CA 1
ATOM 697 C C . GLN A 1 92 ? 8.701 -8.013 1.410 1.00 86.62 92 GLN A C 1
ATOM 699 O O . GLN A 1 92 ? 8.434 -7.921 2.605 1.00 86.62 92 GLN A O 1
ATOM 704 N N . ILE A 1 93 ? 7.763 -8.237 0.487 1.00 84.38 93 ILE A N 1
ATOM 705 C CA . ILE A 1 93 ? 6.358 -8.466 0.827 1.00 84.38 93 ILE A CA 1
ATOM 706 C C . ILE A 1 93 ? 6.223 -9.920 1.305 1.00 84.38 93 ILE A C 1
ATOM 708 O O . ILE A 1 93 ? 6.136 -10.834 0.486 1.00 84.38 93 ILE A O 1
ATOM 712 N N . THR A 1 94 ? 6.238 -10.120 2.625 1.00 67.69 94 THR A N 1
ATOM 713 C CA . THR A 1 94 ? 6.075 -11.419 3.309 1.00 67.69 94 THR A CA 1
ATOM 714 C C . THR A 1 94 ? 4.818 -11.465 4.154 1.00 67.69 94 THR A C 1
ATOM 716 O O . THR A 1 94 ? 4.564 -10.450 4.843 1.00 67.69 94 THR A O 1
#

Nearest PDB structures (foldseek):
  8txr-assembly1_D  TM=9.035E-01  e=2.937E-06  Escherichia coli
  8txr-assembly1_A  TM=9.000E-01  e=4.118E-06  Escherichia coli
  8txr-assembly1_C  TM=8.806E-01  e=8.096E-06  Escherichia coli
  6g4r-assembly1_E  TM=4.175E-01  e=1.908E+00  Corynebacterium glutamicum
  3k1p-assembly1_A  TM=3.106E-01  e=1.189E+00  Acinetobacter baylyi ADP1

Mean predicted aligned error: 9.33 Å

Sequence (94 aa):
GEYQMVLDHMEEAGEGALRRAFEELKARLEAEGLFDPARKRPLPAHVQRLAVITSPTGAAVRDVLSVLGRRFPLLEVDLLPTLVQGSSAAAQIT

pLDDT: mean 84.61, std 14.2, range [36.06, 97.5]